Protein AF-A0A9Q0YA99-F1 (afdb_monomer_lite)

Organism: Holothuria leucospilota (NCBI:txid206669)

Foldseek 3Di:
DKDADDPVLLVVLVVLLVVVVPDPFDFLLSLVVSLVSLVVCCQFAVCSVVQCVVSVVQSVVQCVVVVNDRRGGGPPDDPSNVVSSVVCVVARVVTMGDPDDDDDPDDDDDDPPDDPPDDDDDDDDDPDDDDDDDDPDPDDWDDDPNDTPDPDPPDDDDDDDDDDDD

Secondary structure (DSSP, 8-state):
-EE---HHHHHHHHHHHHHHHH-S--BHHHHHHHHHHHHHTTTT-TTGGGSSHHHHHHHHHHHHHTTT-TTSBP----HHHHHHHHHHHHHGGG--EESSPPPPSS---------------------SS------SSS----EETTEE-------S----------

Sequence (166 aa):
MIVKPKQEKIDKVFSHIKLFKENDSRSIRDWAHVIGLLVSLFPGVQHGPLFYRYLEIDKRKSLNLNRGNYAGPVLVSSKEDLEELHWWELNLPTASKPIQATTPNISITTDASQKQNKTKQKKKKKKDGELYVITANRRLVQVVNGKQLSCNTTSMYWNCLLYFGV

Structure (mmCIF, N/CA/C/O backbone):
data_AF-A0A9Q0YA99-F1
#
_entry.id   AF-A0A9Q0YA99-F1
#
loop_
_atom_site.group_PDB
_atom_site.id
_atom_site.type_symbol
_atom_site.label_atom_id
_atom_site.label_alt_id
_atom_site.label_comp_id
_atom_site.label_asym_id
_atom_site.label_entity_id
_atom_site.label_seq_id
_atom_site.pdbx_PDB_ins_code
_atom_site.Cartn_x
_atom_site.Cartn_y
_atom_site.Cartn_z
_atom_site.occupancy
_atom_site.B_iso_or_equiv
_atom_site.auth_seq_id
_atom_site.auth_comp_id
_atom_site.auth_asym_id
_atom_site.auth_atom_id
_atom_site.pdbx_PDB_model_num
ATOM 1 N N . MET A 1 1 ? -21.285 -3.021 15.826 1.00 80.38 1 MET A N 1
ATOM 2 C CA . MET A 1 1 ? -20.440 -4.150 15.361 1.00 80.38 1 MET A CA 1
ATOM 3 C C . MET A 1 1 ? -19.232 -3.590 14.614 1.00 80.38 1 MET A C 1
ATOM 5 O O . MET A 1 1 ? -19.420 -2.708 13.782 1.00 80.38 1 MET A O 1
ATOM 9 N N . ILE A 1 2 ? -18.016 -4.037 14.943 1.00 89.62 2 ILE A N 1
ATOM 10 C CA . ILE A 1 2 ? -16.747 -3.547 14.371 1.00 89.62 2 ILE A CA 1
ATOM 11 C C . ILE A 1 2 ? -16.023 -4.726 13.716 1.00 89.62 2 ILE A C 1
ATOM 13 O O . ILE A 1 2 ? -15.962 -5.803 14.304 1.00 89.62 2 ILE A O 1
ATOM 17 N N . VAL A 1 3 ? -15.472 -4.522 12.521 1.00 91.94 3 VAL A N 1
ATOM 18 C CA . VAL A 1 3 ? -14.609 -5.484 11.824 1.00 91.94 3 VAL A CA 1
ATOM 19 C C . VAL A 1 3 ? -13.159 -5.085 12.038 1.00 91.94 3 VAL A C 1
ATO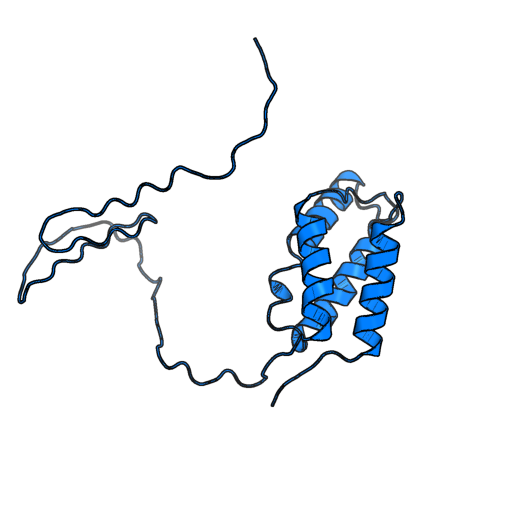M 21 O O . VAL A 1 3 ? -12.804 -3.916 11.878 1.00 91.94 3 VAL A O 1
ATOM 24 N N . LYS A 1 4 ? -12.319 -6.063 12.374 1.00 92.75 4 LYS A N 1
ATOM 25 C CA . LYS A 1 4 ? -10.866 -5.911 12.453 1.00 92.75 4 LYS A CA 1
ATOM 26 C C . LYS A 1 4 ? -10.186 -6.906 11.507 1.00 92.75 4 LYS A C 1
ATOM 28 O O . LYS A 1 4 ? -10.712 -8.009 11.321 1.00 92.75 4 LYS A O 1
ATOM 33 N N . PRO A 1 5 ? -9.051 -6.544 10.893 1.00 92.50 5 PRO A N 1
ATOM 34 C CA . PRO A 1 5 ? -8.238 -7.498 10.151 1.00 92.50 5 PRO A CA 1
ATOM 35 C C . PRO A 1 5 ? -7.670 -8.577 11.091 1.00 92.50 5 PRO A C 1
ATOM 37 O O . PRO A 1 5 ? -7.396 -8.317 12.260 1.00 92.50 5 PRO A O 1
ATOM 40 N N . LYS A 1 6 ? -7.518 -9.810 10.589 1.00 93.50 6 LYS A N 1
ATOM 41 C CA . LYS A 1 6 ? -6.884 -10.905 11.344 1.00 93.50 6 LYS A CA 1
ATOM 42 C C . LYS A 1 6 ? -5.379 -10.669 11.447 1.00 93.50 6 LYS A C 1
ATOM 44 O O . LYS A 1 6 ? -4.773 -10.319 10.435 1.00 93.50 6 LYS A O 1
ATOM 49 N N . GLN A 1 7 ? -4.789 -10.967 12.605 1.00 91.75 7 GLN A N 1
ATOM 50 C CA . GLN A 1 7 ? -3.358 -10.758 12.855 1.00 91.75 7 GLN A CA 1
ATOM 51 C C . GLN A 1 7 ? -2.465 -11.460 11.820 1.00 91.75 7 GLN A C 1
ATOM 53 O O . GLN A 1 7 ? -1.610 -10.819 11.225 1.00 91.75 7 GLN A O 1
ATOM 58 N N . GLU A 1 8 ? -2.771 -12.710 11.465 1.00 93.56 8 GLU A N 1
ATOM 59 C CA . GLU A 1 8 ? -2.047 -13.464 10.425 1.00 93.56 8 GLU A CA 1
ATOM 60 C C . GLU A 1 8 ? -1.947 -12.714 9.082 1.00 93.56 8 GLU A C 1
ATOM 62 O O . GLU A 1 8 ? -0.938 -12.784 8.381 1.00 93.56 8 GLU A O 1
ATOM 67 N N . LYS A 1 9 ? -3.004 -11.981 8.700 1.00 90.88 9 LYS A N 1
ATOM 68 C CA . LYS A 1 9 ? -3.001 -11.193 7.461 1.00 90.88 9 LYS A CA 1
ATOM 69 C C . LYS A 1 9 ? -2.166 -9.923 7.592 1.00 90.88 9 LYS A C 1
ATOM 71 O O . LYS A 1 9 ? -1.558 -9.515 6.607 1.00 90.88 9 LYS A O 1
ATOM 76 N N . ILE A 1 10 ? -2.166 -9.306 8.772 1.00 93.19 10 ILE A N 1
ATOM 77 C CA . ILE A 1 10 ? -1.361 -8.117 9.080 1.00 93.19 10 ILE A CA 1
ATOM 78 C C . ILE A 1 10 ? 0.119 -8.479 8.968 1.00 93.19 10 ILE A C 1
ATOM 80 O O . ILE A 1 10 ? 0.848 -7.840 8.212 1.00 93.19 10 ILE A O 1
ATOM 84 N N . ASP A 1 11 ? 0.527 -9.563 9.627 1.00 93.69 11 ASP A N 1
ATOM 85 C CA . ASP A 1 11 ? 1.916 -10.022 9.645 1.00 93.69 11 ASP A CA 1
ATOM 86 C C . ASP A 1 11 ? 2.401 -10.362 8.229 1.00 93.69 11 ASP A C 1
ATOM 88 O O . ASP A 1 11 ? 3.487 -9.949 7.819 1.00 93.69 11 ASP A O 1
ATOM 92 N N . LYS A 1 12 ? 1.550 -11.023 7.431 1.00 93.12 12 LYS A N 1
ATOM 93 C CA . LYS A 1 12 ? 1.833 -11.312 6.020 1.00 93.12 12 LYS A CA 1
ATOM 94 C C . LYS A 1 12 ? 2.033 -10.040 5.192 1.00 93.12 12 LYS A C 1
ATOM 96 O O . LYS A 1 12 ? 2.932 -9.982 4.350 1.00 93.12 12 LYS A O 1
ATOM 101 N N . VAL A 1 13 ? 1.208 -9.015 5.400 1.00 92.81 13 VAL A N 1
ATOM 102 C CA . VAL A 1 13 ? 1.376 -7.732 4.703 1.00 92.81 13 VAL A CA 1
ATOM 103 C C . VAL A 1 13 ? 2.689 -7.074 5.104 1.00 92.81 13 VAL A C 1
ATOM 105 O O . VAL A 1 13 ? 3.439 -6.671 4.220 1.00 92.81 13 VAL A O 1
ATOM 108 N N . PHE A 1 14 ? 3.024 -7.037 6.392 1.00 92.94 14 PHE A N 1
ATOM 109 C CA . PHE A 1 14 ? 4.288 -6.463 6.851 1.00 92.94 14 PHE A CA 1
ATOM 110 C C . PHE A 1 14 ? 5.507 -7.200 6.311 1.00 92.94 14 PHE A C 1
ATOM 112 O O . PHE A 1 14 ? 6.440 -6.545 5.848 1.00 92.94 14 PHE A O 1
ATOM 119 N N . SER A 1 15 ? 5.489 -8.536 6.272 1.00 92.06 15 SER A N 1
ATOM 120 C CA . SER A 1 15 ? 6.586 -9.289 5.659 1.00 92.06 15 SER A CA 1
ATOM 121 C C . SER A 1 15 ? 6.760 -8.929 4.185 1.00 92.06 15 SER A C 1
ATOM 123 O O . SER A 1 15 ? 7.881 -8.712 3.736 1.00 92.06 15 SER A O 1
ATOM 125 N N . HIS A 1 16 ? 5.661 -8.794 3.435 1.00 90.00 16 HIS A N 1
ATOM 126 C CA . HIS A 1 16 ? 5.734 -8.442 2.020 1.00 90.00 16 HIS A CA 1
ATOM 127 C C . HIS A 1 16 ? 6.146 -6.985 1.787 1.00 90.00 16 HIS A C 1
ATOM 129 O O . HIS A 1 16 ? 6.930 -6.742 0.880 1.00 90.00 16 HIS A O 1
ATOM 135 N N . ILE A 1 17 ? 5.677 -6.027 2.594 1.00 89.75 17 ILE A N 1
ATOM 136 C CA . ILE A 1 17 ? 6.091 -4.617 2.494 1.00 89.75 17 ILE A CA 1
ATOM 137 C C . ILE A 1 17 ? 7.576 -4.466 2.839 1.00 89.75 17 ILE A C 1
ATOM 139 O O . ILE A 1 17 ? 8.293 -3.749 2.144 1.00 89.75 17 ILE A O 1
ATOM 143 N N . LYS A 1 18 ? 8.062 -5.166 3.869 1.00 89.19 18 LYS A N 1
ATOM 144 C CA . LYS A 1 18 ? 9.477 -5.146 4.254 1.00 89.19 18 LYS A CA 1
ATOM 145 C C . LYS A 1 18 ? 10.366 -5.730 3.156 1.00 89.19 18 LYS A C 1
ATOM 147 O O . LYS A 1 18 ? 11.269 -5.046 2.685 1.00 89.19 18 LYS A O 1
ATOM 152 N N . LEU A 1 19 ? 10.044 -6.937 2.683 1.00 85.81 19 LEU A N 1
ATOM 153 C CA . LEU A 1 19 ? 10.736 -7.561 1.547 1.00 85.81 19 LEU A CA 1
ATOM 154 C C . LEU A 1 19 ? 10.684 -6.677 0.301 1.00 85.81 19 LEU A C 1
ATOM 156 O O . LEU A 1 19 ? 11.635 -6.627 -0.476 1.00 85.81 19 LEU A O 1
ATOM 160 N N . PHE A 1 20 ? 9.568 -5.978 0.109 1.00 82.50 20 PHE A N 1
ATOM 161 C CA . PHE A 1 20 ? 9.423 -5.039 -0.980 1.00 82.50 20 PHE A CA 1
ATOM 162 C C . PHE A 1 20 ? 10.370 -3.846 -0.817 1.00 82.50 20 PHE A C 1
ATOM 164 O O . PHE A 1 20 ? 11.013 -3.479 -1.783 1.00 82.50 20 PHE A O 1
ATOM 171 N N . LYS A 1 21 ? 10.527 -3.256 0.370 1.00 81.50 21 LYS A N 1
ATOM 172 C CA . LYS A 1 21 ? 11.442 -2.119 0.578 1.00 81.50 21 LYS A CA 1
ATOM 173 C C . LYS A 1 21 ? 12.926 -2.491 0.459 1.00 81.50 21 LYS A C 1
ATOM 175 O O . LYS A 1 21 ? 13.703 -1.654 0.020 1.00 81.50 21 LYS A O 1
ATOM 180 N N . GLU A 1 22 ? 13.307 -3.708 0.843 1.00 83.19 22 GLU A N 1
ATOM 181 C CA . GLU A 1 22 ? 14.713 -4.144 0.927 1.00 83.19 22 GLU A CA 1
ATOM 182 C C . GLU A 1 22 ? 15.322 -4.600 -0.410 1.00 83.19 22 GLU A C 1
ATOM 184 O O . GLU A 1 22 ? 16.536 -4.545 -0.577 1.00 83.19 22 GLU A O 1
ATOM 189 N N . ASN A 1 23 ? 14.513 -5.057 -1.370 1.00 77.50 23 ASN A N 1
ATOM 190 C CA . ASN A 1 23 ? 15.018 -5.562 -2.650 1.00 77.50 23 ASN A CA 1
ATOM 191 C C . ASN A 1 23 ? 15.039 -4.459 -3.713 1.00 77.50 23 ASN A C 1
ATOM 193 O O . ASN A 1 23 ? 14.007 -3.852 -3.947 1.00 77.50 23 ASN A O 1
ATOM 197 N N . ASP A 1 24 ? 16.136 -4.234 -4.434 1.00 66.44 24 ASP A N 1
ATOM 198 C CA . ASP A 1 24 ? 16.167 -3.224 -5.515 1.00 66.44 24 ASP A CA 1
ATOM 199 C C . ASP A 1 24 ? 15.598 -3.731 -6.852 1.00 66.44 24 ASP A C 1
ATOM 201 O O . ASP A 1 24 ? 15.170 -2.947 -7.698 1.00 66.44 24 ASP A O 1
ATOM 205 N N . SER A 1 25 ? 15.531 -5.053 -7.044 1.00 64.69 25 SER A N 1
ATOM 206 C CA . SER A 1 25 ? 14.949 -5.672 -8.242 1.00 64.69 25 SER A CA 1
ATOM 207 C C . SER A 1 25 ? 13.618 -6.345 -7.905 1.00 64.69 25 SER A C 1
ATOM 209 O O . SER A 1 25 ? 13.568 -7.359 -7.214 1.00 64.69 25 SER A O 1
ATOM 211 N N . ARG A 1 26 ? 12.508 -5.746 -8.350 1.00 81.25 26 ARG A N 1
ATOM 212 C CA . ARG A 1 26 ? 11.145 -6.214 -8.039 1.00 81.25 26 ARG A CA 1
ATOM 213 C C . ARG A 1 26 ? 10.340 -6.376 -9.308 1.00 81.25 26 ARG A C 1
ATOM 215 O O . ARG A 1 26 ? 10.394 -5.503 -10.172 1.00 81.25 26 ARG A O 1
ATOM 222 N N . SER A 1 27 ? 9.550 -7.443 -9.394 1.00 90.12 27 SER A N 1
ATOM 223 C CA . SER A 1 27 ? 8.663 -7.661 -10.533 1.00 90.12 27 SER A CA 1
ATOM 224 C C . SER A 1 27 ? 7.306 -6.976 -10.346 1.00 90.12 27 SER A C 1
ATOM 226 O O . SER A 1 27 ? 6.809 -6.812 -9.227 1.00 90.12 27 SER A O 1
ATOM 228 N N . ILE A 1 28 ? 6.652 -6.614 -11.453 1.00 91.88 28 ILE A N 1
ATOM 229 C CA . ILE A 1 28 ? 5.282 -6.060 -11.429 1.00 91.88 28 ILE A CA 1
ATOM 230 C C . ILE A 1 28 ? 4.298 -7.054 -10.810 1.00 91.88 28 ILE A C 1
ATOM 232 O O . ILE A 1 28 ? 3.316 -6.651 -10.183 1.00 91.88 28 ILE A O 1
ATOM 236 N N . ARG A 1 29 ? 4.570 -8.354 -10.944 1.00 92.44 29 ARG A N 1
ATOM 237 C CA . ARG A 1 29 ? 3.803 -9.420 -10.299 1.00 92.44 29 ARG A CA 1
ATOM 238 C C . ARG A 1 29 ? 3.846 -9.321 -8.775 1.00 92.44 29 ARG A C 1
ATOM 240 O O . ARG A 1 29 ? 2.786 -9.389 -8.155 1.00 92.44 29 ARG A O 1
ATOM 247 N N . ASP A 1 30 ? 5.021 -9.122 -8.188 1.00 89.62 30 ASP A N 1
ATOM 248 C CA . ASP A 1 30 ? 5.163 -9.011 -6.730 1.00 89.62 30 ASP A CA 1
ATOM 249 C C . ASP A 1 30 ? 4.454 -7.762 -6.210 1.00 89.62 30 ASP A C 1
ATOM 251 O O . ASP A 1 30 ? 3.727 -7.811 -5.218 1.00 89.62 30 ASP A O 1
ATOM 255 N N . TRP A 1 31 ? 4.562 -6.653 -6.943 1.00 90.38 31 TRP A N 1
ATOM 256 C CA . TRP A 1 31 ? 3.847 -5.422 -6.611 1.00 90.38 31 TRP A CA 1
ATOM 257 C C . TRP A 1 31 ? 2.327 -5.577 -6.694 1.00 90.38 31 TRP A C 1
ATOM 259 O O . TRP A 1 31 ? 1.597 -5.158 -5.795 1.00 90.38 31 TRP A O 1
ATOM 269 N N . ALA A 1 32 ? 1.832 -6.256 -7.731 1.00 92.50 32 ALA A N 1
ATOM 270 C CA . ALA A 1 32 ? 0.420 -6.602 -7.838 1.00 92.50 32 ALA A CA 1
ATOM 271 C C . ALA A 1 32 ? -0.041 -7.513 -6.687 1.00 92.50 32 ALA A C 1
ATOM 273 O O . ALA A 1 32 ? -1.172 -7.365 -6.222 1.00 92.50 32 ALA A O 1
ATOM 274 N N . HIS A 1 33 ? 0.823 -8.414 -6.204 1.00 92.56 33 HIS A N 1
ATOM 275 C CA . HIS A 1 33 ? 0.532 -9.252 -5.043 1.00 92.56 33 HIS A CA 1
ATOM 276 C C . HIS A 1 33 ? 0.365 -8.416 -3.771 1.00 92.56 33 HIS A C 1
ATOM 278 O O . HIS A 1 33 ? -0.646 -8.563 -3.084 1.00 92.56 33 HIS A O 1
ATOM 284 N N . VAL A 1 34 ? 1.294 -7.491 -3.497 1.00 91.88 34 VAL A N 1
ATOM 285 C CA . VAL A 1 34 ? 1.202 -6.558 -2.359 1.00 91.88 34 VAL A CA 1
ATOM 286 C C . VAL A 1 34 ? -0.101 -5.763 -2.425 1.00 91.88 34 VAL A C 1
ATOM 288 O O . VAL A 1 34 ? -0.874 -5.780 -1.470 1.00 91.88 34 VAL A O 1
ATOM 291 N N . ILE A 1 35 ? -0.404 -5.146 -3.570 1.00 93.62 35 ILE A N 1
ATOM 292 C CA . ILE A 1 35 ? -1.644 -4.378 -3.758 1.00 93.62 35 ILE A CA 1
ATOM 293 C C . ILE A 1 35 ? -2.878 -5.258 -3.519 1.00 93.62 35 ILE A C 1
ATOM 295 O O . ILE A 1 35 ? -3.808 -4.840 -2.832 1.00 93.62 35 ILE A O 1
ATOM 299 N N . GLY A 1 36 ? -2.888 -6.493 -4.026 1.00 95.00 36 GLY A N 1
ATOM 300 C CA . GLY A 1 36 ? -3.982 -7.437 -3.794 1.00 95.00 36 GLY A CA 1
ATOM 301 C C . GLY A 1 36 ? -4.185 -7.765 -2.311 1.00 95.00 36 GLY A C 1
ATOM 302 O O . GLY A 1 36 ? -5.325 -7.819 -1.840 1.00 95.00 36 GLY A O 1
ATOM 303 N N . LEU A 1 37 ? -3.095 -7.925 -1.553 1.00 94.12 37 LEU A N 1
ATOM 304 C CA . LEU A 1 37 ? -3.165 -8.118 -0.104 1.00 94.12 37 LEU A CA 1
ATOM 305 C C . LEU A 1 37 ? -3.768 -6.891 0.592 1.00 94.12 37 LEU A C 1
ATOM 307 O O . LEU A 1 37 ? -4.674 -7.062 1.409 1.00 94.12 37 LEU A O 1
ATOM 311 N N . LEU A 1 38 ? -3.344 -5.677 0.230 1.00 94.62 38 LEU A N 1
ATOM 312 C CA . LEU A 1 38 ? -3.886 -4.428 0.782 1.00 94.62 38 LEU A CA 1
ATOM 313 C C . LEU A 1 38 ? -5.387 -4.278 0.498 1.00 94.62 38 LEU A C 1
ATOM 315 O O . LEU A 1 38 ? -6.173 -4.019 1.411 1.00 94.62 38 LEU A O 1
ATOM 319 N N . VAL A 1 39 ? -5.809 -4.530 -0.744 1.00 95.31 39 VAL A N 1
ATOM 320 C CA . VAL A 1 39 ? -7.225 -4.489 -1.151 1.00 95.31 39 VAL A CA 1
ATOM 321 C C . VAL A 1 39 ? -8.060 -5.496 -0.357 1.00 95.31 39 VAL A C 1
ATOM 323 O O . VAL A 1 39 ? -9.177 -5.190 0.066 1.00 95.31 39 VAL A O 1
ATOM 326 N N . SER A 1 40 ? -7.508 -6.676 -0.062 1.00 94.88 40 SER A N 1
ATOM 327 C CA . SER A 1 40 ? -8.198 -7.690 0.747 1.00 94.88 40 SER A CA 1
ATOM 328 C C . SER A 1 40 ? -8.484 -7.249 2.193 1.00 94.88 40 SER A C 1
ATOM 330 O O . SER A 1 40 ? -9.328 -7.851 2.862 1.00 94.88 40 SER A O 1
ATOM 332 N N . LEU A 1 41 ? -7.803 -6.204 2.682 1.00 94.38 41 LEU A N 1
ATOM 333 C CA . LEU A 1 41 ? -7.954 -5.661 4.033 1.00 94.38 41 LEU A CA 1
ATOM 334 C C . LEU A 1 41 ? -8.981 -4.523 4.124 1.00 94.38 41 LEU A C 1
ATOM 336 O O . LEU A 1 41 ? -9.370 -4.148 5.229 1.00 94.38 41 LEU A O 1
ATOM 340 N N . PHE A 1 42 ? -9.506 -4.020 3.004 1.00 93.88 42 PHE A N 1
ATOM 341 C CA . PHE A 1 42 ? -10.494 -2.928 2.984 1.00 93.88 42 PHE A CA 1
ATOM 342 C C . PHE A 1 42 ? -11.738 -3.132 3.868 1.00 93.88 42 PHE A C 1
ATOM 344 O O . PHE A 1 42 ? -12.237 -2.145 4.419 1.00 93.88 42 PHE A O 1
ATOM 351 N N . PRO A 1 43 ? -12.261 -4.359 4.069 1.00 92.50 43 PRO A N 1
ATOM 352 C CA . PRO A 1 43 ? -13.365 -4.566 5.003 1.00 92.50 43 PRO A CA 1
ATOM 353 C C . PRO A 1 43 ? -13.011 -4.229 6.458 1.00 92.50 43 PRO A C 1
ATOM 355 O O . PRO A 1 43 ? -13.897 -3.848 7.214 1.00 92.50 43 PRO A O 1
ATOM 358 N N . GLY A 1 44 ? -11.739 -4.361 6.849 1.00 92.06 44 GLY A N 1
ATOM 359 C CA . GLY A 1 44 ? -11.253 -4.117 8.211 1.00 92.06 44 GLY A CA 1
ATOM 360 C C . GLY A 1 44 ? -10.503 -2.796 8.396 1.00 92.06 44 GLY A C 1
ATOM 361 O O . GLY A 1 44 ? -10.234 -2.418 9.531 1.00 92.06 44 GLY A O 1
ATOM 362 N N . VAL A 1 45 ? -10.177 -2.085 7.314 1.00 94.25 45 VAL A N 1
ATOM 363 C CA . VAL A 1 45 ? -9.376 -0.853 7.354 1.00 94.25 45 VAL A CA 1
ATOM 364 C C . VAL A 1 45 ? -10.181 0.294 6.755 1.00 94.25 45 VAL A C 1
ATOM 366 O O . VAL A 1 45 ? -10.241 0.455 5.538 1.00 94.25 45 VAL A O 1
ATOM 369 N N . GLN A 1 46 ? -10.808 1.101 7.617 1.00 92.12 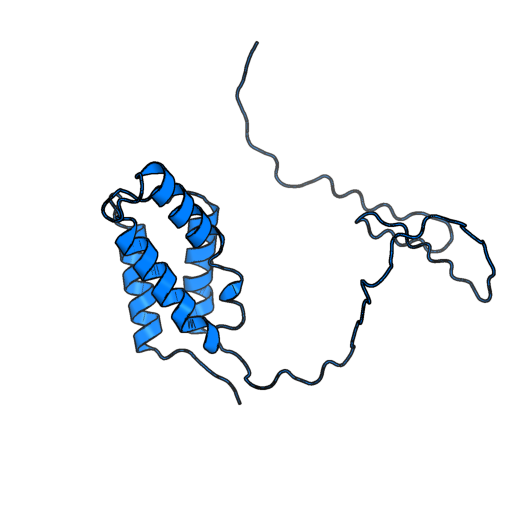46 GLN A N 1
ATOM 370 C CA . GLN A 1 46 ? -11.736 2.168 7.220 1.00 92.12 46 GLN A CA 1
ATOM 371 C C . GLN A 1 46 ? -11.174 3.105 6.139 1.00 92.12 46 GLN A C 1
ATOM 373 O O . GLN A 1 46 ? -11.867 3.400 5.168 1.00 92.12 46 GLN A O 1
ATOM 378 N N . HIS A 1 47 ? -9.926 3.547 6.298 1.00 93.19 47 HIS A N 1
ATOM 379 C CA . HIS A 1 47 ? -9.283 4.503 5.393 1.00 93.19 47 HIS A CA 1
ATOM 380 C C . HIS A 1 47 ? -8.397 3.839 4.329 1.00 93.19 47 HIS A C 1
ATOM 382 O O . HIS A 1 47 ? -7.871 4.536 3.471 1.00 93.19 47 HIS A O 1
ATOM 388 N N . GLY A 1 48 ? -8.272 2.506 4.325 1.00 93.31 48 GLY A N 1
ATOM 389 C CA . GLY A 1 48 ? -7.413 1.764 3.391 1.00 93.31 48 GLY A CA 1
ATOM 390 C C . GLY A 1 48 ? -7.633 2.105 1.907 1.00 93.31 48 GLY A C 1
ATOM 391 O O . GLY A 1 48 ? -6.652 2.314 1.197 1.00 93.31 48 GLY A O 1
ATOM 392 N N . PRO A 1 49 ? -8.884 2.277 1.425 1.00 94.00 49 PRO A N 1
ATOM 393 C CA . PRO A 1 49 ? -9.151 2.680 0.038 1.00 94.00 49 PRO A CA 1
ATOM 394 C C . PRO A 1 49 ? -8.618 4.067 -0.374 1.00 94.00 49 PRO A C 1
ATOM 396 O O . PRO A 1 49 ? -8.715 4.437 -1.546 1.00 94.00 49 PRO A O 1
ATOM 399 N N . LEU A 1 50 ? -8.108 4.867 0.565 1.00 93.25 50 LEU A N 1
ATOM 400 C CA . LEU A 1 50 ? -7.483 6.158 0.274 1.00 93.25 50 LEU A CA 1
ATOM 401 C C . LEU A 1 50 ? -5.974 6.037 0.025 1.00 93.25 50 LEU A C 1
ATOM 403 O O . LEU A 1 50 ? -5.432 6.902 -0.651 1.00 93.25 50 LEU A O 1
ATOM 407 N N . PHE A 1 51 ? -5.332 4.969 0.513 1.00 93.12 51 PHE A N 1
ATOM 408 C CA . PHE A 1 51 ? -3.873 4.813 0.566 1.00 93.12 51 PHE A CA 1
ATOM 409 C C . PHE A 1 51 ? -3.379 3.634 -0.284 1.00 93.12 51 PHE A C 1
ATOM 411 O O . PHE A 1 51 ? -2.631 2.790 0.181 1.00 93.12 51 PHE A O 1
ATOM 418 N N . TYR A 1 52 ? -3.838 3.500 -1.522 1.00 92.75 52 TYR A N 1
ATOM 419 C CA . TYR A 1 52 ? -3.300 2.491 -2.454 1.00 92.75 52 TYR A CA 1
ATOM 420 C C . TYR A 1 52 ? -3.295 2.977 -3.907 1.00 92.75 52 TYR A C 1
ATOM 422 O O . TYR A 1 52 ? -3.036 2.211 -4.840 1.00 92.75 52 TYR A O 1
ATOM 430 N N . ARG A 1 53 ? -3.671 4.245 -4.114 1.00 92.31 53 ARG A N 1
ATOM 431 C CA . ARG A 1 53 ? -3.953 4.783 -5.444 1.00 92.31 53 ARG A CA 1
ATOM 432 C C . ARG A 1 53 ? -2.660 5.071 -6.180 1.00 92.31 53 ARG A C 1
ATOM 434 O O . ARG A 1 53 ? -2.607 4.813 -7.382 1.00 92.31 53 ARG A O 1
ATOM 441 N N . TYR A 1 54 ? -1.646 5.576 -5.481 1.00 92.75 54 TYR A N 1
ATOM 442 C CA . TYR A 1 54 ? -0.330 5.783 -6.073 1.00 92.75 54 TYR A CA 1
ATOM 443 C C . TYR A 1 54 ? 0.305 4.437 -6.423 1.00 92.75 54 TYR A C 1
ATOM 445 O O . TYR A 1 54 ? 0.664 4.249 -7.589 1.00 92.75 54 TYR A O 1
ATOM 453 N N . LEU A 1 55 ? 0.209 3.445 -5.522 1.00 92.06 55 LEU A N 1
ATOM 454 C CA . LEU A 1 55 ? 0.689 2.082 -5.796 1.00 92.06 55 LEU A CA 1
ATOM 455 C C . LEU A 1 55 ? 0.076 1.505 -7.087 1.00 92.06 55 LEU A C 1
ATOM 457 O O . LEU A 1 55 ? 0.769 0.920 -7.927 1.00 92.06 55 LEU A O 1
ATOM 461 N N . GLU A 1 56 ? -1.238 1.670 -7.285 1.00 93.31 56 GLU A N 1
ATOM 462 C CA . GLU A 1 56 ? -1.922 1.210 -8.499 1.00 93.31 56 GLU A CA 1
ATOM 463 C C . GLU A 1 56 ? -1.549 1.987 -9.760 1.00 93.31 56 GLU A C 1
ATOM 465 O O . GLU A 1 56 ? -1.467 1.396 -10.846 1.00 93.31 56 GLU A O 1
ATOM 470 N N . ILE A 1 57 ? -1.366 3.301 -9.641 1.00 92.25 57 ILE A N 1
ATOM 471 C CA . ILE A 1 57 ? -0.936 4.153 -10.747 1.00 92.25 57 ILE A CA 1
ATOM 472 C C . ILE A 1 57 ? 0.453 3.710 -11.214 1.00 92.25 57 ILE A C 1
ATOM 474 O O . ILE A 1 57 ? 0.633 3.474 -12.412 1.00 92.25 57 ILE A O 1
ATOM 478 N N . ASP A 1 58 ? 1.396 3.515 -10.295 1.00 90.75 58 ASP A N 1
ATOM 479 C CA . ASP A 1 58 ? 2.774 3.150 -10.628 1.00 90.75 58 ASP A CA 1
ATOM 480 C C . ASP A 1 58 ? 2.886 1.697 -11.108 1.00 90.75 58 ASP A C 1
ATOM 482 O O . ASP A 1 58 ? 3.621 1.420 -12.064 1.00 90.75 58 ASP A O 1
ATOM 486 N N . LYS A 1 59 ? 2.032 0.788 -10.610 1.00 90.94 59 LYS A N 1
ATOM 487 C CA . LYS A 1 59 ? 1.828 -0.540 -11.222 1.00 90.94 59 LYS A CA 1
ATOM 488 C C . LYS A 1 59 ? 1.437 -0.417 -12.697 1.00 90.94 59 LYS A C 1
ATOM 490 O O . LYS A 1 59 ? 2.019 -1.084 -13.552 1.00 90.94 59 LYS A O 1
ATOM 495 N N . ARG A 1 60 ? 0.439 0.417 -13.010 1.00 92.31 60 ARG A N 1
ATOM 496 C CA . ARG A 1 60 ? -0.083 0.579 -14.378 1.00 92.31 60 ARG A CA 1
ATOM 497 C C . ARG A 1 60 ? 0.952 1.221 -15.302 1.00 92.31 60 ARG A C 1
ATOM 499 O O . ARG A 1 60 ? 1.131 0.748 -16.421 1.00 92.31 60 ARG A O 1
ATOM 506 N N . LYS A 1 61 ? 1.659 2.255 -14.831 1.00 92.12 61 LYS A N 1
ATOM 507 C CA . LYS A 1 61 ? 2.767 2.881 -15.572 1.00 92.12 61 LYS A CA 1
ATOM 508 C C . LYS A 1 61 ? 3.858 1.861 -15.884 1.00 92.12 61 LYS A C 1
ATOM 510 O O . LYS A 1 61 ? 4.240 1.722 -17.042 1.00 92.12 61 LYS A O 1
ATOM 515 N N . SER A 1 62 ? 4.294 1.104 -14.878 1.00 91.50 62 SER A N 1
ATOM 516 C CA . SER A 1 62 ? 5.319 0.069 -15.039 1.00 91.50 62 SER A CA 1
ATOM 517 C C . SER A 1 62 ? 4.890 -0.990 -16.051 1.00 91.50 62 SER A C 1
ATOM 519 O O . SER A 1 62 ? 5.678 -1.372 -16.910 1.00 91.50 62 SER A O 1
ATOM 521 N N . LEU A 1 63 ? 3.629 -1.426 -16.010 1.00 93.06 63 LEU A N 1
ATOM 522 C CA . LEU A 1 63 ? 3.104 -2.410 -16.955 1.00 93.06 63 LEU A CA 1
ATOM 523 C C . LEU A 1 63 ? 3.078 -1.886 -18.397 1.00 93.06 63 LEU A C 1
ATOM 525 O O . LEU A 1 63 ? 3.446 -2.619 -19.314 1.00 93.06 63 LEU A O 1
ATOM 529 N N . ASN A 1 64 ? 2.704 -0.621 -18.594 1.00 93.88 64 ASN A N 1
ATOM 530 C CA . ASN A 1 64 ? 2.736 0.015 -19.911 1.00 93.88 64 ASN A CA 1
ATOM 531 C C . ASN A 1 64 ? 4.169 0.106 -20.459 1.00 93.88 64 ASN A C 1
ATOM 533 O O . ASN A 1 64 ? 4.402 -0.235 -21.617 1.00 93.88 64 ASN A O 1
ATOM 537 N N . LEU A 1 65 ? 5.137 0.500 -19.623 1.00 91.94 65 LEU A N 1
ATOM 538 C CA . LEU A 1 65 ? 6.555 0.571 -20.002 1.00 91.94 65 LEU A CA 1
ATOM 539 C C . LEU A 1 65 ? 7.129 -0.809 -20.351 1.00 91.94 65 LEU A C 1
ATOM 541 O O . LEU A 1 65 ? 7.868 -0.954 -21.322 1.00 91.94 65 LEU A O 1
ATOM 545 N N . ASN A 1 66 ? 6.722 -1.838 -19.608 1.00 93.31 66 ASN A N 1
ATOM 546 C CA . ASN A 1 66 ? 7.135 -3.222 -19.825 1.00 93.31 66 ASN A CA 1
ATOM 547 C C . ASN A 1 66 ? 6.302 -3.956 -20.893 1.00 93.31 66 ASN A C 1
ATOM 549 O O . ASN A 1 66 ? 6.396 -5.178 -21.003 1.00 93.31 66 ASN A O 1
ATOM 553 N N . ARG A 1 67 ? 5.478 -3.247 -21.681 1.00 94.12 67 ARG A N 1
ATOM 554 C CA . ARG A 1 67 ? 4.642 -3.820 -22.757 1.00 94.12 67 ARG A CA 1
ATOM 555 C C . ARG A 1 67 ? 3.768 -4.993 -22.287 1.00 94.12 67 ARG A C 1
ATOM 557 O O . ARG A 1 67 ? 3.600 -5.978 -22.998 1.00 94.12 67 ARG A O 1
ATOM 564 N N . GLY A 1 68 ? 3.239 -4.908 -21.067 1.00 91.88 68 GLY A N 1
ATOM 565 C CA . GLY A 1 68 ? 2.415 -5.962 -20.471 1.00 91.88 68 GLY A CA 1
ATOM 566 C C . GLY A 1 68 ? 3.192 -7.107 -19.808 1.00 91.88 68 GLY A C 1
ATOM 567 O O . GLY A 1 68 ? 2.571 -8.036 -19.297 1.00 91.88 68 GLY A O 1
ATOM 568 N N . ASN A 1 69 ? 4.528 -7.066 -19.769 1.00 93.38 69 ASN A N 1
ATOM 569 C CA . ASN A 1 69 ? 5.319 -8.093 -19.098 1.00 93.38 69 ASN A CA 1
ATOM 570 C C . ASN A 1 69 ? 5.292 -7.922 -17.569 1.00 93.38 69 ASN A C 1
ATOM 572 O O . ASN A 1 69 ? 5.969 -7.061 -17.013 1.00 93.38 69 ASN A O 1
ATOM 576 N N . TYR A 1 70 ? 4.567 -8.802 -16.877 1.00 90.44 70 TYR A N 1
ATOM 577 C CA . TYR A 1 70 ? 4.483 -8.811 -15.412 1.00 90.44 70 TYR A CA 1
ATOM 578 C C . TYR A 1 70 ? 5.768 -9.262 -14.701 1.00 90.44 70 TYR A C 1
ATOM 580 O O . TYR A 1 70 ? 5.915 -8.997 -13.509 1.00 90.44 70 TYR A O 1
ATOM 588 N N . ALA A 1 71 ? 6.676 -9.951 -15.397 1.00 91.94 71 ALA A N 1
ATOM 589 C CA . ALA A 1 71 ? 7.997 -10.287 -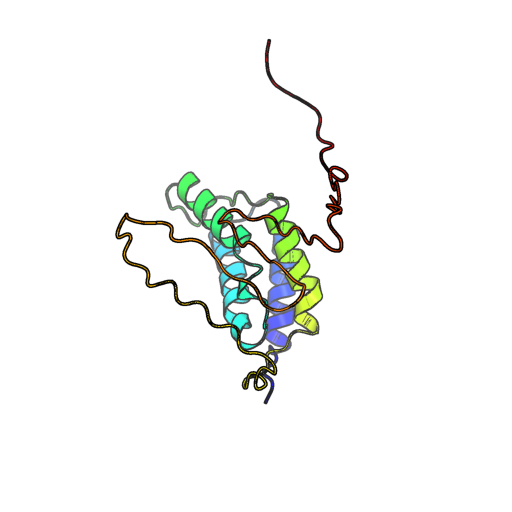14.865 1.00 91.94 71 ALA A CA 1
ATOM 590 C C . ALA A 1 71 ? 8.989 -9.116 -14.990 1.00 91.94 71 ALA A C 1
ATOM 592 O O . ALA A 1 71 ? 10.089 -9.191 -14.451 1.00 91.94 71 ALA A O 1
ATOM 593 N N . GLY A 1 72 ? 8.609 -8.046 -15.698 1.00 89.44 72 GLY A N 1
ATOM 594 C CA . GLY A 1 72 ? 9.424 -6.847 -15.836 1.00 89.44 72 GLY A CA 1
ATOM 595 C C . GLY A 1 72 ? 9.574 -6.079 -14.518 1.00 89.44 72 GLY A C 1
ATOM 596 O O . GLY A 1 72 ? 8.749 -6.250 -13.609 1.00 89.44 72 GLY A O 1
ATOM 597 N N . PRO A 1 73 ? 10.612 -5.232 -14.409 1.00 88.75 73 PRO A N 1
ATOM 598 C CA . PRO A 1 73 ? 10.862 -4.435 -13.221 1.00 88.75 73 PRO A CA 1
ATOM 599 C C . PRO A 1 73 ? 9.735 -3.435 -12.974 1.00 88.75 73 PRO A C 1
ATOM 601 O O . PRO A 1 73 ? 9.164 -2.865 -13.912 1.00 88.75 73 PRO A O 1
ATOM 604 N N . VAL A 1 74 ? 9.441 -3.184 -11.702 1.00 84.19 74 VAL A N 1
ATOM 605 C CA . VAL A 1 74 ? 8.549 -2.091 -11.319 1.00 84.19 74 VAL A CA 1
ATOM 606 C C . VAL A 1 74 ? 9.339 -0.809 -11.182 1.00 84.19 74 VAL A C 1
ATOM 608 O O . VAL A 1 74 ? 10.378 -0.771 -10.529 1.00 84.19 74 VAL A O 1
ATOM 611 N N . LEU A 1 75 ? 8.795 0.265 -11.735 1.00 74.88 75 LEU A N 1
ATOM 612 C CA . LEU A 1 75 ? 9.284 1.612 -11.517 1.00 74.88 75 LEU A CA 1
ATOM 613 C C . LEU A 1 75 ? 8.781 2.123 -10.155 1.00 74.88 75 LEU A C 1
ATOM 615 O O . LEU A 1 75 ? 8.041 3.097 -10.102 1.00 74.88 75 LEU A O 1
ATOM 619 N N . VAL A 1 76 ? 9.094 1.426 -9.057 1.00 65.94 76 VAL A N 1
ATOM 620 C CA . VAL A 1 76 ? 8.689 1.884 -7.718 1.00 65.94 76 VAL A CA 1
ATOM 621 C C . VAL A 1 76 ? 9.818 2.654 -7.086 1.00 65.94 76 VAL A C 1
ATOM 623 O O . VAL A 1 76 ? 10.778 2.049 -6.613 1.00 65.94 76 VAL A O 1
ATOM 626 N N . SER A 1 77 ? 9.677 3.974 -7.056 1.00 63.69 77 SER A N 1
ATOM 627 C CA . SER A 1 77 ? 10.435 4.889 -6.190 1.00 63.69 77 SER A CA 1
ATOM 628 C C . SER A 1 77 ? 9.814 6.292 -6.196 1.00 63.69 77 SER A C 1
ATOM 630 O O . SER A 1 77 ? 10.524 7.280 -6.013 1.00 63.69 77 SER A O 1
ATOM 632 N N . SER A 1 78 ? 8.505 6.422 -6.447 1.00 74.19 78 SER A N 1
ATOM 633 C CA . SER A 1 78 ? 7.846 7.700 -6.191 1.00 74.19 78 SER A CA 1
ATOM 634 C C . SER A 1 78 ? 7.775 7.898 -4.675 1.00 74.19 78 SER A C 1
ATOM 636 O O . SER A 1 78 ? 7.635 6.945 -3.900 1.00 74.19 78 SER A O 1
ATOM 638 N N . LYS A 1 79 ? 7.945 9.139 -4.222 1.00 85.88 79 LYS A N 1
ATOM 639 C CA . LYS A 1 79 ? 7.861 9.468 -2.794 1.00 85.88 79 LYS A CA 1
ATOM 640 C C . LYS A 1 79 ? 6.486 9.070 -2.242 1.00 85.88 79 LYS A C 1
ATOM 642 O O . LYS A 1 79 ? 6.372 8.608 -1.111 1.00 85.88 79 LYS A O 1
ATOM 647 N N . GLU A 1 80 ? 5.469 9.205 -3.081 1.00 90.25 80 GLU A N 1
ATOM 648 C CA . GLU A 1 80 ? 4.072 8.906 -2.813 1.00 90.25 80 GLU A CA 1
ATOM 649 C C . GLU A 1 80 ? 3.838 7.415 -2.523 1.00 90.25 80 GLU A C 1
ATOM 651 O O . GLU A 1 80 ? 3.118 7.091 -1.578 1.00 90.25 80 GLU A O 1
ATOM 656 N N . ASP A 1 81 ? 4.483 6.504 -3.262 1.00 88.75 81 ASP A N 1
ATOM 657 C CA . ASP A 1 81 ? 4.388 5.061 -2.999 1.00 88.75 81 ASP A CA 1
ATOM 658 C C . ASP A 1 81 ? 4.923 4.708 -1.604 1.00 88.75 81 ASP A C 1
ATOM 660 O O . ASP A 1 81 ? 4.327 3.917 -0.868 1.00 88.75 81 ASP A O 1
ATOM 664 N N . LEU A 1 82 ? 6.051 5.311 -1.215 1.00 88.88 82 LEU A N 1
ATOM 665 C CA . LEU A 1 82 ? 6.652 5.094 0.102 1.00 88.88 82 LEU A CA 1
ATOM 666 C C . LEU A 1 82 ? 5.781 5.668 1.223 1.00 88.88 82 LEU A C 1
ATOM 668 O O . LEU A 1 82 ? 5.646 5.031 2.268 1.00 88.88 82 LEU A O 1
ATOM 672 N N . GLU A 1 83 ? 5.172 6.835 1.003 1.00 92.44 83 GLU A N 1
ATOM 673 C CA . GLU A 1 83 ? 4.233 7.451 1.943 1.00 92.44 83 GLU A CA 1
ATOM 674 C C . GLU A 1 83 ? 2.968 6.589 2.129 1.00 92.44 83 GLU A C 1
ATOM 676 O O . GLU A 1 83 ? 2.546 6.374 3.268 1.00 92.44 83 GLU A O 1
ATOM 681 N N . GLU A 1 84 ? 2.395 6.022 1.056 1.00 93.38 84 GLU A N 1
ATOM 682 C CA . GLU A 1 84 ? 1.255 5.096 1.158 1.00 93.38 84 GLU A CA 1
ATOM 683 C C . GLU A 1 84 ? 1.641 3.813 1.913 1.00 93.38 84 GLU A C 1
ATOM 685 O O . GLU A 1 84 ? 0.941 3.417 2.848 1.00 93.38 84 GLU A O 1
ATOM 690 N N . LEU A 1 85 ? 2.773 3.181 1.577 1.00 92.50 85 LEU A N 1
ATOM 691 C CA . LEU A 1 85 ? 3.249 1.985 2.287 1.00 92.50 85 LEU A CA 1
ATOM 692 C C . LEU A 1 85 ? 3.514 2.258 3.773 1.00 92.50 85 LEU A C 1
ATOM 694 O O . LEU A 1 85 ? 3.173 1.436 4.624 1.00 92.50 85 LEU A O 1
ATOM 698 N N . HIS A 1 86 ? 4.096 3.413 4.096 1.00 92.94 86 HIS A N 1
ATOM 699 C CA . HIS A 1 86 ? 4.338 3.811 5.479 1.00 92.94 86 HIS A CA 1
ATOM 700 C C . HIS A 1 86 ? 3.033 4.062 6.243 1.00 92.94 86 HIS A C 1
ATOM 702 O O . HIS A 1 86 ? 2.903 3.668 7.403 1.00 92.94 86 HIS A O 1
ATOM 708 N N . TRP A 1 87 ? 2.028 4.649 5.587 1.00 95.38 87 TRP A N 1
ATOM 709 C CA . TRP A 1 87 ? 0.706 4.801 6.183 1.00 95.38 87 TRP A CA 1
ATOM 710 C C . TRP A 1 87 ? 0.110 3.446 6.581 1.00 95.38 87 TRP A C 1
ATOM 712 O O . TRP A 1 87 ? -0.418 3.319 7.689 1.00 95.38 87 TRP A O 1
ATOM 722 N N . TRP A 1 88 ? 0.235 2.419 5.731 1.00 95.12 88 TRP A N 1
ATOM 723 C CA . TRP A 1 88 ? -0.211 1.067 6.078 1.00 95.12 88 TRP A CA 1
ATOM 724 C C . TRP A 1 88 ? 0.534 0.507 7.288 1.00 95.12 88 TRP A C 1
ATOM 726 O O . TRP A 1 88 ? -0.114 -0.004 8.193 1.00 95.12 88 TRP A O 1
ATOM 736 N N . GLU A 1 89 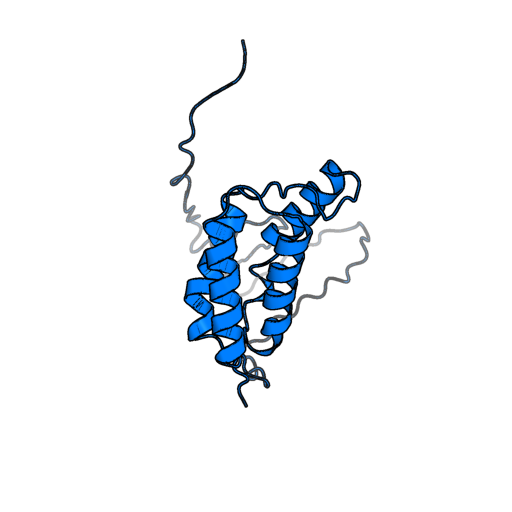? 1.856 0.641 7.361 1.00 93.75 89 GLU A N 1
ATOM 737 C CA . GLU A 1 89 ? 2.637 0.179 8.522 1.00 93.75 89 GLU A CA 1
ATOM 738 C C . GLU A 1 89 ? 2.162 0.801 9.841 1.00 93.75 89 GLU A C 1
ATOM 740 O O . GLU A 1 89 ? 1.999 0.094 10.835 1.00 93.75 89 GLU A O 1
ATOM 745 N N . LEU A 1 90 ? 1.881 2.106 9.838 1.00 94.94 90 LEU A N 1
ATOM 746 C CA . LEU A 1 90 ? 1.449 2.827 11.035 1.00 94.94 90 LEU A CA 1
ATOM 747 C C . LEU A 1 90 ? 0.004 2.518 11.447 1.00 94.94 90 LEU A C 1
ATOM 749 O O . LEU A 1 90 ? -0.303 2.470 12.637 1.00 94.94 90 LEU A O 1
ATOM 753 N N . ASN A 1 91 ? -0.900 2.338 10.480 1.00 94.44 91 ASN A N 1
ATOM 754 C CA . ASN A 1 91 ? -2.341 2.288 10.749 1.00 94.44 91 ASN A CA 1
ATOM 755 C C . ASN A 1 91 ? -2.900 0.867 10.814 1.00 94.44 91 ASN A C 1
ATOM 757 O O . ASN A 1 91 ? -3.942 0.652 11.430 1.00 94.44 91 ASN A O 1
ATOM 761 N N . LEU A 1 92 ? -2.242 -0.115 10.197 1.00 93.69 92 LEU A N 1
ATOM 762 C CA . LEU A 1 92 ? -2.749 -1.484 10.135 1.00 93.69 92 LEU A CA 1
ATOM 763 C C . LEU A 1 92 ? -2.906 -2.171 11.510 1.00 93.69 92 LEU A C 1
ATOM 765 O O . LEU A 1 92 ? -3.922 -2.847 11.682 1.00 93.69 92 LEU A O 1
ATOM 769 N N . PRO A 1 93 ? -2.017 -1.975 12.512 1.00 91.94 93 PRO A N 1
ATOM 770 C CA . PRO A 1 93 ? -2.156 -2.615 13.827 1.00 91.94 93 PRO A CA 1
ATOM 771 C C . PRO A 1 93 ? -3.383 -2.145 14.618 1.00 91.94 93 PRO A C 1
ATOM 773 O O . PRO A 1 93 ? -3.961 -2.898 15.399 1.00 91.94 93 PRO A O 1
ATOM 776 N N . THR A 1 94 ? -3.794 -0.892 14.421 1.00 93.00 94 THR A N 1
ATOM 777 C CA . THR A 1 94 ? -4.930 -0.267 15.118 1.00 93.00 94 THR A CA 1
ATOM 778 C C . THR A 1 94 ? -6.177 -0.172 14.239 1.00 93.00 94 THR A C 1
ATOM 780 O O . THR A 1 94 ? -7.224 0.309 14.686 1.00 93.00 94 THR A O 1
ATOM 783 N N . ALA A 1 95 ? -6.098 -0.657 12.997 1.00 92.88 95 ALA A N 1
ATOM 784 C CA . ALA A 1 95 ? -7.165 -0.530 12.028 1.00 92.88 95 ALA A CA 1
ATOM 785 C C . ALA A 1 95 ? -8.424 -1.282 12.458 1.00 92.88 95 ALA A C 1
ATOM 787 O O . ALA A 1 95 ? -8.414 -2.440 12.883 1.00 92.88 95 ALA A O 1
ATOM 788 N N . SER A 1 96 ? -9.550 -0.605 12.291 1.00 92.44 96 SER A N 1
ATOM 789 C CA . SER A 1 96 ? -10.862 -1.206 12.426 1.00 92.44 96 SER A CA 1
ATOM 790 C C . SER A 1 96 ? -11.863 -0.449 11.566 1.00 92.44 96 SER A C 1
ATOM 792 O O . SER A 1 96 ? -11.620 0.692 11.161 1.00 92.44 96 SER A O 1
ATOM 794 N N . LYS A 1 97 ? -12.987 -1.093 11.259 1.00 92.12 97 LYS A N 1
ATOM 795 C CA . LYS A 1 97 ? -14.081 -0.475 10.515 1.00 92.12 97 LYS A CA 1
ATOM 796 C C . LYS A 1 97 ? -15.418 -0.792 11.186 1.00 92.12 97 LYS A C 1
ATOM 798 O O . LYS A 1 97 ? -15.751 -1.972 11.332 1.00 92.12 97 LYS A O 1
ATOM 803 N N . PRO A 1 98 ? -16.204 0.213 11.603 1.00 89.81 98 PRO A N 1
ATOM 804 C CA . PRO A 1 98 ? -17.557 -0.028 12.086 1.00 89.81 98 PRO A CA 1
ATOM 805 C C . PRO A 1 98 ? -18.449 -0.486 10.922 1.00 89.81 98 PRO A C 1
ATOM 807 O O . PRO A 1 98 ? -18.400 0.078 9.831 1.00 89.81 98 PRO A O 1
ATOM 810 N N . ILE A 1 99 ? -19.259 -1.525 11.142 1.00 85.88 99 ILE A N 1
ATOM 811 C CA . ILE A 1 99 ? -20.194 -2.041 10.121 1.00 85.88 99 ILE A CA 1
ATOM 812 C C . ILE A 1 99 ? -21.373 -1.095 9.942 1.00 85.88 99 ILE A C 1
ATOM 814 O O . ILE A 1 99 ? -21.839 -0.871 8.831 1.00 85.88 99 ILE A O 1
ATOM 818 N N . GLN A 1 100 ? -21.849 -0.544 11.052 1.00 81.62 100 GLN A N 1
ATOM 819 C CA . GLN A 1 100 ? -22.908 0.446 11.055 1.00 81.62 100 GLN A CA 1
ATOM 820 C C . GLN A 1 100 ? -22.262 1.813 11.209 1.00 81.62 100 GLN A C 1
ATOM 822 O O . GLN A 1 100 ? -21.608 2.082 12.219 1.00 81.62 100 GLN A O 1
ATOM 827 N N . ALA A 1 101 ? -22.431 2.655 10.192 1.00 72.31 101 ALA A N 1
ATOM 828 C CA . ALA A 1 101 ? -22.141 4.069 10.326 1.00 72.31 101 ALA A CA 1
ATOM 829 C C . ALA A 1 101 ? -23.069 4.637 11.405 1.00 72.31 101 ALA A C 1
ATOM 831 O O . ALA A 1 101 ? -24.270 4.358 11.405 1.00 72.31 101 ALA A O 1
ATOM 832 N N . THR A 1 102 ? -22.511 5.400 12.341 1.00 73.56 102 THR A N 1
ATOM 833 C CA . THR A 1 102 ? -23.320 6.177 13.276 1.00 73.56 102 THR A CA 1
ATOM 834 C C . THR A 1 102 ? -24.241 7.098 12.484 1.00 73.56 102 THR A C 1
ATOM 836 O O . THR A 1 102 ? -23.868 7.608 11.425 1.00 73.56 102 THR A O 1
ATOM 839 N N . THR A 1 103 ? -25.462 7.297 12.977 1.00 78.62 103 THR A N 1
ATOM 840 C CA . THR A 1 103 ? -26.383 8.264 12.378 1.00 78.62 103 THR A CA 1
ATOM 841 C C . THR A 1 103 ? -25.710 9.637 12.397 1.00 78.62 103 THR A C 1
ATOM 843 O O . THR A 1 103 ? -25.334 10.093 13.482 1.00 78.62 103 THR A O 1
ATOM 846 N N . PRO A 1 104 ? -25.499 10.285 11.240 1.00 82.50 104 PRO A N 1
ATOM 847 C CA . PRO A 1 104 ? -24.811 11.564 11.210 1.00 82.50 104 PRO A CA 1
ATOM 848 C C . PRO A 1 104 ? -25.655 12.617 11.932 1.00 82.50 104 PRO A C 1
ATOM 850 O O . PRO A 1 104 ? -26.855 12.721 11.696 1.00 82.50 104 PRO A O 1
ATOM 853 N N . ASN A 1 105 ? -25.028 13.429 12.785 1.00 86.44 105 ASN A N 1
ATOM 854 C CA . ASN A 1 105 ? -25.708 14.548 13.447 1.00 86.44 105 ASN A CA 1
ATOM 855 C C . ASN A 1 105 ? -26.134 15.643 12.455 1.00 86.44 105 ASN A C 1
ATOM 857 O O . ASN A 1 105 ? -27.066 16.391 12.727 1.00 86.44 105 ASN A O 1
ATOM 861 N N . ILE A 1 106 ? -25.431 15.755 11.324 1.00 87.19 106 ILE A N 1
ATOM 862 C CA . ILE A 1 106 ? -25.662 16.762 10.288 1.00 87.19 106 ILE A CA 1
ATOM 863 C C . ILE A 1 106 ? -25.597 16.061 8.930 1.00 87.19 106 ILE A C 1
ATOM 865 O O . ILE A 1 106 ? -24.580 15.457 8.588 1.00 87.19 106 ILE A O 1
ATOM 869 N N . SER A 1 107 ? -26.668 16.152 8.144 1.00 84.62 107 SER A N 1
ATOM 870 C CA . SER A 1 107 ? -26.699 15.699 6.752 1.00 84.62 107 SER A CA 1
ATOM 871 C C . SER A 1 107 ? -26.569 16.899 5.818 1.00 84.62 107 SER A C 1
ATOM 873 O O . SER A 1 107 ? -27.441 17.767 5.805 1.00 84.62 107 SER A O 1
ATOM 875 N N . ILE A 1 108 ? -25.504 16.944 5.019 1.00 89.31 108 ILE A N 1
ATOM 876 C CA . ILE A 1 108 ? -25.342 17.944 3.960 1.00 89.31 108 ILE A CA 1
ATOM 877 C C . ILE A 1 108 ? -25.683 17.261 2.640 1.00 89.31 108 ILE A C 1
ATOM 879 O O . ILE 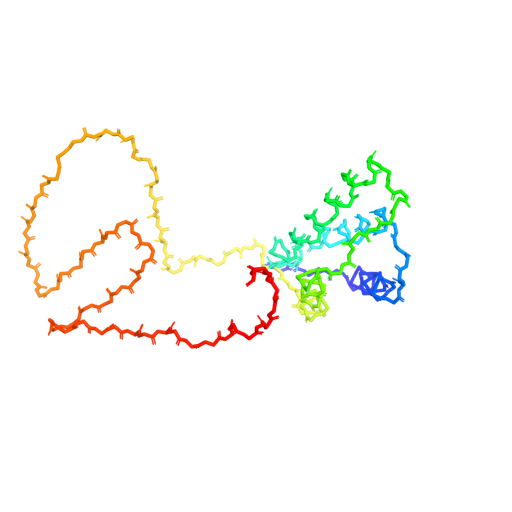A 1 108 ? -24.996 16.329 2.225 1.00 89.31 108 ILE A O 1
ATOM 883 N N . THR A 1 109 ? -26.743 17.713 1.982 1.00 84.50 109 THR A N 1
ATOM 884 C CA . THR A 1 109 ? -27.132 17.249 0.650 1.00 84.50 109 THR A CA 1
ATOM 885 C C . THR A 1 109 ? -26.842 18.346 -0.367 1.00 84.50 109 THR A C 1
ATOM 887 O O . THR A 1 109 ? -27.119 19.521 -0.140 1.00 84.50 109 THR A O 1
ATOM 890 N N . THR A 1 110 ? -26.241 17.970 -1.493 1.00 83.94 110 THR A N 1
ATOM 891 C CA . THR A 1 110 ? -26.042 18.862 -2.637 1.00 83.94 110 THR A CA 1
ATOM 892 C C . THR A 1 110 ? -26.557 18.147 -3.875 1.00 83.94 110 THR A C 1
ATOM 894 O O . THR A 1 110 ? -26.093 17.055 -4.204 1.00 83.94 110 THR A O 1
ATOM 897 N N . ASP A 1 111 ? -27.577 18.715 -4.511 1.00 84.00 111 ASP A N 1
ATOM 898 C CA . ASP A 1 111 ? -28.094 18.202 -5.772 1.00 84.00 111 ASP A CA 1
ATOM 899 C C . ASP A 1 111 ? -27.299 18.829 -6.922 1.00 84.00 111 ASP A C 1
ATOM 901 O O . ASP A 1 111 ? -27.324 20.043 -7.135 1.00 84.00 111 ASP A O 1
ATOM 905 N N . ALA A 1 112 ? -26.566 17.990 -7.652 1.00 74.75 112 ALA A N 1
ATOM 906 C CA . ALA A 1 112 ? -25.819 18.387 -8.840 1.00 74.75 112 ALA A CA 1
ATOM 907 C C . ALA A 1 112 ? -26.678 18.348 -10.121 1.00 74.75 112 ALA A C 1
ATOM 909 O O . ALA A 1 112 ? -26.141 18.447 -11.226 1.00 74.75 112 ALA A O 1
ATOM 910 N N . SER A 1 113 ? -28.004 18.213 -10.009 1.00 72.38 113 SER A N 1
ATOM 911 C CA . SER A 1 113 ? -28.921 18.241 -11.146 1.00 72.38 113 SER A CA 1
ATOM 912 C C . SER A 1 113 ? -29.351 19.675 -11.500 1.00 72.38 113 SER A C 1
ATOM 914 O O . SER A 1 113 ? -30.478 20.116 -11.308 1.00 72.38 113 SER A O 1
ATOM 916 N N . GLN A 1 114 ? -28.445 20.450 -12.095 1.00 58.22 114 GLN A N 1
ATOM 917 C CA . GLN A 1 114 ? -28.861 21.608 -12.892 1.00 58.22 114 GLN A CA 1
ATOM 918 C C . GLN A 1 114 ? -28.496 21.369 -14.350 1.00 58.22 114 GLN A C 1
ATOM 920 O O . GLN A 1 114 ? -27.332 21.432 -14.745 1.00 58.22 114 GLN A O 1
ATOM 925 N N . LYS A 1 115 ? -29.526 21.115 -15.171 1.00 53.78 115 LYS A N 1
ATOM 926 C CA . LYS A 1 115 ? -29.443 21.309 -16.623 1.00 53.78 115 LYS A CA 1
ATOM 927 C C . LYS A 1 115 ? -28.858 22.701 -16.851 1.00 53.78 115 LYS A C 1
ATOM 929 O O . LYS A 1 115 ? -29.386 23.675 -16.315 1.00 53.78 115 LYS A O 1
ATOM 934 N N . GLN A 1 116 ? -27.783 22.791 -17.629 1.00 52.22 116 GLN A N 1
ATOM 935 C CA . GLN A 1 116 ? -27.154 24.049 -18.028 1.00 52.22 116 GLN A CA 1
ATOM 936 C C . GLN A 1 116 ? -28.085 24.852 -18.956 1.00 52.22 116 GLN A C 1
ATOM 938 O O . GLN A 1 116 ? -27.793 25.063 -20.128 1.00 52.22 116 GLN A O 1
ATOM 943 N N . ASN A 1 117 ? -29.222 25.322 -18.450 1.00 37.53 117 ASN A N 1
ATOM 944 C CA . ASN A 1 117 ? -30.054 26.278 -19.154 1.00 37.53 117 ASN A CA 1
ATOM 945 C C . ASN A 1 117 ? -29.524 27.668 -18.818 1.00 37.53 117 ASN A C 1
ATOM 947 O O . ASN A 1 117 ? -29.843 28.268 -17.793 1.00 37.53 117 ASN A O 1
ATOM 951 N N . LYS A 1 118 ? -28.663 28.171 -19.705 1.00 45.16 118 LYS A N 1
ATOM 952 C CA . LYS A 1 118 ? -28.289 29.583 -19.764 1.00 45.16 118 LYS A CA 1
ATOM 953 C C . LYS A 1 118 ? -29.573 30.420 -19.765 1.00 45.16 118 LYS A C 1
ATOM 955 O O . LYS A 1 118 ? -30.257 30.428 -20.779 1.00 45.16 118 LYS A O 1
ATOM 960 N N . THR A 1 119 ? -29.903 31.121 -18.676 1.00 40.38 119 THR A N 1
ATOM 961 C CA . THR A 1 119 ? -30.256 32.560 -18.661 1.00 40.38 119 THR A CA 1
ATOM 962 C C 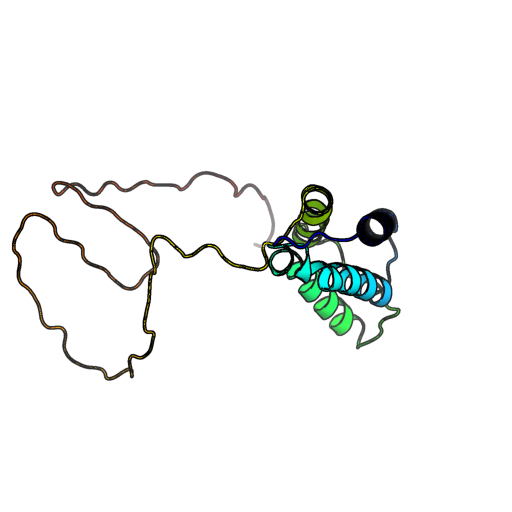. THR A 1 119 ? -30.827 33.052 -17.319 1.00 40.38 119 THR A C 1
ATOM 964 O O . THR A 1 119 ? -31.681 32.423 -16.710 1.00 40.38 119 THR A O 1
ATOM 967 N N . LYS A 1 120 ? -30.409 34.285 -16.978 1.00 38.28 120 LYS A N 1
ATOM 968 C CA . LYS A 1 120 ? -30.989 35.271 -16.038 1.00 38.28 120 LYS A CA 1
ATOM 969 C C . LYS A 1 120 ? -30.623 35.150 -14.550 1.00 38.28 120 LYS A C 1
ATOM 971 O O . LYS A 1 120 ? -31.343 34.596 -13.729 1.00 38.28 120 LYS A O 1
ATOM 976 N N . GLN A 1 121 ? -29.551 35.870 -14.203 1.00 41.66 121 GLN A N 1
ATOM 977 C CA . GLN A 1 121 ? -29.354 36.455 -12.875 1.00 41.66 121 GLN A CA 1
ATOM 978 C C . GLN A 1 121 ? -30.589 37.294 -12.486 1.00 41.66 121 GLN A C 1
ATOM 980 O O . GLN A 1 121 ? -30.972 38.202 -13.226 1.00 41.66 121 GLN A O 1
ATOM 985 N N . LYS A 1 122 ? -31.176 37.051 -11.309 1.00 36.31 122 LYS A N 1
ATOM 986 C CA . LYS A 1 122 ? -32.070 38.009 -10.638 1.00 36.31 122 LYS A CA 1
ATOM 987 C C . LYS A 1 122 ? -31.630 38.209 -9.185 1.00 36.31 122 LYS A C 1
ATOM 989 O O . LYS A 1 122 ? -31.363 37.262 -8.457 1.00 36.31 122 LYS A O 1
ATOM 994 N N . LYS A 1 123 ? -31.500 39.484 -8.813 1.00 36.72 123 LYS A N 1
ATOM 995 C CA . LYS A 1 123 ? -30.981 40.018 -7.543 1.00 36.72 123 LYS A CA 1
ATOM 996 C C . LYS A 1 123 ? -32.054 40.093 -6.432 1.00 36.72 123 LYS A C 1
ATOM 998 O O . LYS A 1 123 ? -33.167 40.514 -6.713 1.00 36.72 123 LYS A O 1
ATOM 1003 N N . LYS A 1 124 ? -31.577 39.905 -5.185 1.00 36.16 124 LYS A N 1
ATOM 1004 C CA . LYS A 1 124 ? -31.860 40.608 -3.896 1.00 36.16 124 LYS A CA 1
ATOM 1005 C C . LYS A 1 124 ? -33.246 40.525 -3.207 1.00 36.16 124 LYS A C 1
ATOM 1007 O O . LYS A 1 124 ? -34.203 41.088 -3.720 1.00 36.16 124 LYS A O 1
ATOM 1012 N N . LYS A 1 125 ? -33.248 40.177 -1.899 1.00 34.69 125 LYS A N 1
ATOM 1013 C CA . LYS A 1 125 ? -33.333 41.140 -0.758 1.00 34.69 125 LYS A CA 1
ATOM 1014 C C . LYS A 1 125 ? -33.089 40.504 0.637 1.00 34.69 125 LYS A C 1
ATOM 1016 O O . LYS A 1 125 ? -33.210 39.301 0.796 1.00 34.69 125 LYS A O 1
ATOM 1021 N N . LYS A 1 126 ? -32.708 41.378 1.589 1.00 34.50 126 LYS A N 1
ATOM 1022 C CA . LYS A 1 126 ? -32.293 41.198 3.005 1.00 34.50 126 LYS A CA 1
ATOM 1023 C C . LYS A 1 126 ? -33.463 41.131 4.005 1.00 34.50 126 LYS A C 1
ATOM 1025 O O . LYS A 1 126 ? -34.449 41.825 3.770 1.00 34.50 126 LYS A O 1
ATOM 1030 N N . LYS A 1 127 ? -33.215 40.466 5.147 1.00 31.28 127 LYS A N 1
ATOM 1031 C CA . LYS A 1 127 ? -33.540 40.752 6.578 1.00 31.28 127 LYS A CA 1
ATOM 1032 C C . LYS A 1 127 ? -32.951 39.538 7.339 1.00 31.28 127 LYS A C 1
ATOM 1034 O O . LYS A 1 127 ? -33.349 38.437 7.002 1.00 31.28 127 LYS A O 1
ATOM 1039 N N . ASP A 1 128 ? -31.895 39.550 8.152 1.00 36.25 128 ASP A N 1
ATOM 1040 C CA . ASP A 1 128 ? -31.345 40.511 9.103 1.00 36.25 128 ASP A CA 1
ATOM 1041 C C . ASP A 1 128 ? -29.811 40.366 9.173 1.00 36.25 128 ASP A C 1
ATOM 1043 O O . ASP A 1 128 ? -29.277 39.295 9.441 1.00 36.25 128 ASP A O 1
ATOM 1047 N N . GLY A 1 129 ? -29.084 41.457 8.928 1.00 46.31 129 GLY A N 1
ATOM 1048 C CA . GLY A 1 129 ? -27.674 41.586 9.325 1.00 46.31 129 GLY A CA 1
ATOM 1049 C C . GLY A 1 129 ? -26.595 40.901 8.478 1.00 46.31 129 GLY A C 1
ATOM 1050 O O . GLY A 1 129 ? -25.595 41.558 8.204 1.00 46.31 129 GLY A O 1
ATOM 1051 N N . GLU A 1 130 ? -26.765 39.667 7.999 1.00 37.94 130 GLU A N 1
ATOM 1052 C CA . GLU A 1 130 ? -25.660 38.922 7.362 1.00 37.94 130 GLU A CA 1
ATOM 1053 C C . GLU A 1 130 ? -25.884 38.621 5.873 1.00 37.94 130 GLU A C 1
ATOM 1055 O O . GLU A 1 130 ? -26.982 38.308 5.413 1.00 37.94 130 GLU A O 1
ATOM 1060 N N . LEU A 1 131 ? -24.821 38.789 5.081 1.00 37.16 131 LEU A N 1
ATOM 1061 C CA . LEU A 1 131 ? -24.836 38.702 3.623 1.00 37.16 131 LEU A CA 1
ATOM 1062 C C . LEU A 1 131 ? -23.737 37.733 3.189 1.00 37.16 131 LEU A C 1
ATOM 1064 O O . LEU A 1 131 ? -22.569 38.108 3.157 1.00 37.16 131 LEU A O 1
ATOM 1068 N N . TYR A 1 132 ? -24.102 36.504 2.828 1.00 38.84 132 TYR A N 1
ATOM 1069 C CA . TYR A 1 132 ? -23.155 35.545 2.260 1.00 38.84 132 TYR A CA 1
ATOM 1070 C C . TYR A 1 132 ? -23.415 35.390 0.761 1.00 38.84 132 TYR A C 1
ATOM 1072 O O . TYR A 1 132 ? -24.507 35.019 0.331 1.00 38.84 132 TYR A O 1
ATOM 1080 N N . VAL A 1 133 ? -22.407 35.725 -0.046 1.00 35.53 133 VAL A N 1
ATOM 1081 C CA . VAL A 1 133 ? -22.397 35.521 -1.500 1.00 35.53 133 VAL A CA 1
ATOM 1082 C C . VAL A 1 133 ? -21.565 34.278 -1.781 1.00 35.53 133 VAL A C 1
ATOM 1084 O O . VAL A 1 133 ? -20.377 34.251 -1.473 1.00 35.53 133 VAL A O 1
ATOM 1087 N N . ILE A 1 134 ? -22.178 33.261 -2.380 1.00 42.12 134 ILE A N 1
ATOM 1088 C CA . ILE A 1 134 ? -21.481 32.058 -2.838 1.00 42.12 134 ILE A CA 1
ATOM 1089 C C . ILE A 1 134 ? -21.208 32.240 -4.332 1.00 42.12 134 ILE A C 1
ATOM 1091 O O . ILE A 1 134 ? -22.146 32.267 -5.130 1.00 42.12 134 ILE A O 1
ATOM 1095 N N . THR A 1 135 ? -19.935 32.375 -4.713 1.00 39.16 135 THR A N 1
ATOM 1096 C CA . THR A 1 135 ? -19.519 32.385 -6.125 1.00 39.16 135 THR A CA 1
ATOM 1097 C C . THR A 1 135 ? -18.575 31.219 -6.402 1.00 39.16 135 THR A C 1
ATOM 1099 O O . THR A 1 135 ? -17.715 30.880 -5.595 1.00 39.16 135 THR A O 1
ATOM 1102 N N . ALA A 1 136 ? -18.780 30.610 -7.567 1.00 46.69 136 ALA A N 1
ATOM 1103 C CA . ALA A 1 136 ? -18.423 29.256 -7.982 1.00 46.69 136 ALA A CA 1
ATOM 1104 C C . ALA A 1 136 ? -16.925 28.920 -8.162 1.00 46.69 136 ALA A C 1
ATOM 1106 O O . ALA A 1 136 ? -16.588 28.126 -9.034 1.00 46.69 136 ALA A O 1
ATOM 1107 N N . ASN A 1 137 ? -16.008 29.465 -7.362 1.00 41.28 137 ASN A N 1
ATOM 1108 C CA . ASN A 1 137 ? -14.608 29.037 -7.414 1.00 41.28 137 ASN A CA 1
ATOM 1109 C C . ASN A 1 137 ? -14.012 28.881 -6.018 1.00 41.28 137 ASN A C 1
ATOM 1111 O O . ASN A 1 137 ? -14.152 29.760 -5.177 1.00 41.28 137 ASN A O 1
ATOM 1115 N N . ARG A 1 138 ? -13.364 27.729 -5.801 1.00 42.03 138 ARG A N 1
ATOM 1116 C CA . ARG A 1 138 ? -12.838 27.169 -4.542 1.00 42.03 138 ARG A CA 1
ATOM 1117 C C . ARG A 1 138 ? -11.972 28.127 -3.694 1.00 42.03 138 ARG A C 1
ATOM 1119 O O . ARG A 1 138 ? -10.773 27.906 -3.551 1.00 42.03 138 ARG A O 1
ATOM 1126 N N . ARG A 1 139 ? -12.557 29.149 -3.069 1.00 37.09 139 ARG A N 1
ATOM 1127 C CA . ARG A 1 139 ? -11.971 29.886 -1.938 1.00 37.09 139 ARG A CA 1
ATOM 1128 C C . ARG A 1 139 ? -13.072 30.277 -0.959 1.00 37.09 139 ARG A C 1
ATOM 1130 O O . ARG A 1 139 ? -13.996 30.997 -1.320 1.00 37.09 139 ARG A O 1
ATOM 1137 N N . LEU A 1 140 ? -12.962 29.800 0.279 1.00 40.31 140 LEU A N 1
ATOM 1138 C CA . LEU A 1 140 ? -13.768 30.290 1.393 1.00 40.31 140 LEU A CA 1
ATOM 1139 C C . LEU A 1 140 ? -13.197 31.643 1.824 1.00 40.31 140 LEU A C 1
ATOM 1141 O O . LEU A 1 140 ? -12.020 31.732 2.163 1.00 40.31 140 LEU A O 1
ATOM 1145 N N . VAL A 1 141 ? -14.018 32.689 1.808 1.00 45.03 141 VAL A N 1
ATOM 1146 C CA . VAL A 1 141 ? -13.690 33.969 2.442 1.00 45.03 141 VAL A CA 1
ATOM 1147 C C . VAL A 1 141 ? -14.865 34.341 3.335 1.00 45.03 141 VAL A C 1
ATOM 1149 O O . VAL A 1 141 ? -15.975 34.539 2.844 1.00 45.03 141 VAL A O 1
ATOM 1152 N N . GLN A 1 142 ? -14.631 34.412 4.646 1.00 37.47 142 GLN A N 1
ATOM 1153 C CA . GLN A 1 142 ? -15.576 35.011 5.587 1.00 37.47 142 GLN A CA 1
ATOM 1154 C C . GLN A 1 142 ? -15.357 36.525 5.632 1.00 37.47 142 GLN A C 1
ATOM 1156 O O . GLN A 1 142 ? -14.227 37.007 5.694 1.00 37.47 142 GLN A O 1
ATOM 1161 N N . VAL A 1 143 ? -16.456 37.277 5.620 1.00 43.16 143 VAL A N 1
ATOM 1162 C CA . VAL A 1 143 ? -16.460 38.728 5.824 1.00 43.16 143 VAL A CA 1
ATOM 1163 C C . VAL A 1 143 ? -17.406 39.016 6.982 1.00 43.16 143 VAL A C 1
ATOM 1165 O O . VAL A 1 143 ? -18.584 38.680 6.905 1.00 43.16 143 VAL A O 1
ATOM 1168 N N . VAL A 1 144 ? -16.891 39.643 8.041 1.00 38.81 144 VAL A N 1
ATOM 1169 C CA . VAL A 1 144 ? -17.669 40.112 9.197 1.00 38.81 144 VAL A CA 1
ATOM 1170 C C . VAL A 1 144 ? -17.404 41.611 9.355 1.00 38.81 144 VAL A C 1
ATOM 1172 O O . VAL A 1 144 ? -16.260 42.054 9.280 1.00 38.81 144 VAL A O 1
ATOM 1175 N N . ASN A 1 145 ? -18.462 42.413 9.513 1.00 33.22 145 ASN A N 1
ATOM 1176 C CA . ASN A 1 145 ? -18.404 43.876 9.684 1.00 33.22 145 ASN A CA 1
ATOM 1177 C C . ASN A 1 145 ? -17.625 44.643 8.599 1.00 33.22 145 ASN A C 1
ATOM 1179 O O . ASN A 1 145 ? -16.880 45.579 8.884 1.00 33.22 145 ASN A O 1
ATOM 1183 N N . GLY A 1 146 ? -17.798 44.253 7.333 1.00 44.41 146 GLY A N 1
ATOM 1184 C CA . GLY A 1 146 ? -17.300 45.024 6.188 1.00 44.41 146 GLY A CA 1
ATOM 1185 C C . GLY A 1 146 ? -15.776 45.063 6.030 1.00 44.41 146 GLY A C 1
ATOM 1186 O O . GLY A 1 146 ? -15.290 45.754 5.138 1.00 44.41 146 GLY A O 1
ATOM 1187 N N . LYS A 1 147 ? -15.018 44.312 6.837 1.00 38.81 147 LYS A N 1
ATOM 1188 C CA . LYS A 1 147 ? -13.580 44.108 6.642 1.00 38.81 147 LYS A CA 1
ATOM 1189 C C . LYS A 1 147 ? -13.332 42.678 6.173 1.00 38.81 147 LYS A C 1
ATOM 1191 O O . LYS A 1 147 ? -13.762 41.713 6.800 1.00 38.81 147 LYS A O 1
ATOM 1196 N N . GLN A 1 148 ? -12.657 42.554 5.036 1.00 42.16 148 GLN A N 1
ATOM 1197 C CA . GLN A 1 148 ? -12.191 41.278 4.511 1.00 42.16 148 GLN A CA 1
ATOM 1198 C C . GLN A 1 148 ? -11.024 40.800 5.381 1.00 42.16 148 GLN A C 1
ATOM 1200 O O . GLN A 1 148 ? -9.978 41.442 5.413 1.00 42.16 148 GLN A O 1
ATOM 1205 N N . LEU A 1 149 ? -11.188 39.680 6.085 1.00 40.88 149 LEU A N 1
ATOM 1206 C CA . LEU A 1 149 ? -10.060 38.981 6.697 1.00 40.88 149 LEU A CA 1
ATOM 1207 C C . LEU A 1 149 ? -9.449 38.086 5.616 1.00 40.88 149 LEU A C 1
ATOM 1209 O O . LEU A 1 149 ? -9.860 36.947 5.413 1.00 40.88 149 LEU A O 1
ATOM 1213 N N . SER A 1 150 ? -8.509 38.639 4.849 1.00 38.69 150 SER A N 1
ATOM 1214 C CA . SER A 1 150 ? -7.673 37.845 3.953 1.00 38.69 150 SER A CA 1
ATOM 1215 C C . SER A 1 150 ? -6.575 37.172 4.773 1.00 38.69 150 SER A C 1
ATOM 1217 O O . SER A 1 150 ? -5.583 37.806 5.134 1.00 38.69 150 SER A O 1
ATOM 1219 N N . CYS A 1 151 ? -6.728 35.886 5.066 1.00 32.59 151 CYS A N 1
ATOM 1220 C CA . CYS A 1 151 ? -5.608 35.064 5.504 1.00 32.59 151 CYS A CA 1
ATOM 1221 C C . CYS A 1 151 ? -4.730 34.794 4.273 1.00 32.59 151 CYS A C 1
ATOM 1223 O O . CYS A 1 151 ? -5.077 33.969 3.429 1.00 32.59 151 CYS A O 1
ATOM 1225 N N . ASN A 1 152 ? -3.621 35.521 4.137 1.00 34.56 152 ASN A N 1
ATOM 1226 C CA . ASN A 1 152 ? -2.588 35.202 3.156 1.00 34.56 152 ASN A CA 1
ATOM 1227 C C . ASN A 1 152 ? -1.764 34.025 3.691 1.00 34.56 152 ASN A C 1
ATOM 1229 O O . ASN A 1 152 ? -0.880 34.219 4.519 1.00 34.56 152 ASN A O 1
ATOM 1233 N N . THR A 1 153 ? -2.029 32.811 3.218 1.00 34.53 153 THR A N 1
ATOM 1234 C CA . THR A 1 153 ? -1.106 31.679 3.372 1.00 34.53 153 THR A CA 1
ATOM 1235 C C . THR A 1 153 ? -0.396 31.417 2.049 1.00 34.53 153 THR A C 1
ATOM 1237 O O . THR A 1 153 ? -0.695 30.473 1.323 1.00 34.53 153 THR A O 1
ATOM 1240 N N . THR A 1 154 ? 0.590 32.261 1.751 1.00 38.09 154 THR A N 1
ATOM 1241 C CA . THR A 1 154 ? 1.732 31.871 0.916 1.00 38.09 154 THR A CA 1
ATOM 1242 C C . THR A 1 154 ? 2.930 31.727 1.846 1.00 38.09 154 THR A C 1
ATOM 1244 O O . THR A 1 154 ? 3.696 32.664 2.017 1.00 38.09 154 THR A O 1
ATOM 1247 N N . SER A 1 155 ? 3.052 30.590 2.530 1.00 35.31 155 SER A N 1
ATOM 1248 C CA . SER A 1 155 ? 4.307 30.157 3.157 1.00 35.31 155 SER A CA 1
ATOM 1249 C C . SER A 1 155 ? 4.148 28.730 3.670 1.00 35.31 155 SER A C 1
ATOM 1251 O O . SER A 1 155 ? 3.485 28.506 4.677 1.00 35.31 155 SER A O 1
ATOM 1253 N N . MET A 1 156 ? 4.682 27.771 2.916 1.00 29.80 156 MET A N 1
ATOM 1254 C CA . MET A 1 156 ? 5.568 26.694 3.380 1.00 29.80 156 MET A CA 1
ATOM 1255 C C . MET A 1 156 ? 5.607 25.588 2.313 1.00 29.80 156 MET A C 1
ATOM 1257 O O . MET A 1 156 ? 4.581 25.035 1.933 1.00 29.80 156 MET A O 1
ATOM 1261 N N . TYR A 1 157 ? 6.833 25.288 1.873 1.00 29.36 157 TYR A N 1
ATOM 1262 C CA . TYR A 1 157 ? 7.263 24.221 0.957 1.00 29.36 157 TYR A CA 1
ATOM 1263 C C . TYR A 1 157 ? 7.097 24.441 -0.550 1.00 29.36 157 TYR A C 1
ATOM 1265 O O . TYR A 1 157 ? 6.362 23.727 -1.216 1.00 29.36 157 TYR A O 1
ATOM 1273 N N . TRP A 1 158 ? 7.920 25.337 -1.100 1.00 29.77 158 TRP A N 1
ATOM 1274 C CA . TRP A 1 158 ? 8.619 25.077 -2.365 1.00 29.77 158 TRP A CA 1
ATOM 1275 C C . TRP A 1 158 ? 10.092 25.453 -2.184 1.00 29.77 158 TRP A C 1
ATOM 1277 O O . TRP A 1 158 ? 10.508 26.572 -2.456 1.00 29.77 158 TRP A O 1
ATOM 1287 N N . ASN A 1 159 ? 10.865 24.505 -1.658 1.00 32.56 159 ASN A N 1
ATOM 1288 C CA . ASN A 1 159 ? 12.312 24.472 -1.819 1.00 32.56 159 ASN A CA 1
ATOM 1289 C C . ASN A 1 159 ? 12.606 23.248 -2.687 1.00 32.56 159 ASN A C 1
ATOM 1291 O O . ASN A 1 159 ? 12.637 22.132 -2.182 1.00 32.56 159 ASN A O 1
ATOM 1295 N N . CYS A 1 160 ? 12.763 23.461 -3.991 1.00 28.25 160 CYS A N 1
ATOM 1296 C CA . CYS A 1 160 ? 13.541 22.572 -4.843 1.00 28.25 160 CYS A CA 1
ATOM 1297 C C . CYS A 1 160 ? 14.087 23.385 -6.018 1.00 28.25 160 CYS A C 1
ATOM 1299 O O . CYS A 1 160 ? 13.371 23.800 -6.925 1.00 28.25 160 CYS A O 1
ATOM 1301 N N . LEU A 1 161 ? 15.379 23.656 -5.895 1.00 34.28 161 LEU A N 1
ATOM 1302 C CA . LEU A 1 161 ? 16.289 24.181 -6.893 1.00 34.28 161 LEU A CA 1
ATOM 1303 C C . LEU A 1 161 ? 16.320 23.302 -8.161 1.00 34.28 161 LEU A C 1
ATOM 1305 O O . LEU A 1 161 ? 16.378 22.079 -8.060 1.00 34.28 161 LEU A O 1
ATOM 1309 N N . LEU A 1 162 ? 16.448 24.003 -9.295 1.00 33.28 162 LEU A N 1
ATOM 1310 C CA . LEU A 1 162 ? 17.228 23.690 -10.506 1.00 33.28 162 LEU A CA 1
ATOM 1311 C C . LEU A 1 162 ? 16.580 23.025 -11.747 1.00 33.28 162 LEU A C 1
ATOM 1313 O O . LEU A 1 162 ? 15.898 22.009 -11.679 1.00 33.28 162 LEU A O 1
ATOM 1317 N N . TYR A 1 163 ? 17.017 23.604 -12.883 1.00 30.66 163 TYR A N 1
ATOM 1318 C CA . TYR A 1 163 ? 17.063 23.170 -14.294 1.00 30.66 163 TYR A CA 1
ATOM 1319 C C . TYR A 1 163 ? 15.855 23.427 -15.221 1.00 30.66 163 TYR A C 1
ATOM 1321 O O . TYR A 1 163 ? 14.895 22.667 -15.224 1.00 30.66 163 TYR A O 1
ATOM 1329 N N . PHE A 1 164 ? 15.957 24.436 -16.111 1.00 30.62 164 PHE A N 1
ATOM 1330 C CA . PHE A 1 164 ? 16.440 24.271 -17.507 1.00 30.62 164 PHE A CA 1
ATOM 1331 C C . PHE A 1 164 ? 16.495 25.605 -18.303 1.00 30.62 164 PHE A C 1
ATOM 1333 O O . PHE A 1 164 ? 15.541 26.369 -18.238 1.00 30.62 164 PHE A O 1
ATOM 1340 N N . GLY A 1 165 ? 17.592 25.798 -19.066 1.00 37.50 165 GLY A N 1
ATOM 1341 C CA . GLY A 1 165 ? 17.802 26.608 -20.299 1.00 37.50 165 GLY A CA 1
ATOM 1342 C C . GLY A 1 165 ? 17.257 28.043 -20.357 1.00 37.50 165 GLY A C 1
ATOM 1343 O O . GLY A 1 165 ? 16.054 28.251 -20.281 1.00 37.50 165 GLY A O 1
ATOM 1344 N N . VAL A 1 166 ? 18.068 29.082 -20.566 1.00 37.50 166 VAL A N 1
ATOM 1345 C CA . VAL A 1 166 ? 19.055 29.326 -21.641 1.00 37.50 166 VAL A CA 1
ATOM 1346 C C . VAL A 1 166 ? 20.145 30.258 -21.118 1.00 37.50 166 VAL A C 1
ATOM 1348 O O . VAL A 1 166 ? 19.800 31.139 -20.298 1.00 37.50 166 VAL A O 1
#

Radius of gyration: 24.24 Å; chains: 1; bounding box: 53×58×38 Å

pLDDT: mean 72.74, std 24.54, range [28.25, 95.38]